Protein AF-A0A0D0E3E9-F1 (afdb_monomer_lite)

Foldseek 3Di:
DPVVVVVVVVVVVVVVVPPPPLPQLFAFDDDCDWPNWGFDDWADDPQWIKTWTDDVPDIWIFIQHSPQQQTDTPPRVRDDSDGGTGSDGHHHDDD

Secondary structure (DSSP, 8-state):
--HHHHHHHHHHHHHTTS--------EEPPPSEETTEEEEEEEEETTEEEEEEEETTEEEEEEEETTT--B--TTTTTS-S---EES-PPPPP--

pLDDT: mean 73.55, std 14.86, range [45.38, 93.12]

Organism: NCBI:txid930991

Sequence (95 aa):
MKTFLTLLAFVTSLSAYTFVGVHAASCAICPLTTANIKLVSKCTSHGITTCMYKKTGLTFFCSYDNTNGWGKSPLFNLCETNVSTGTQCAPACLG

Structure (mmCIF, N/CA/C/O backbone):
data_AF-A0A0D0E3E9-F1
#
_entry.id   AF-A0A0D0E3E9-F1
#
loop_
_atom_site.group_PDB
_atom_site.id
_atom_site.type_symbol
_atom_site.label_atom_id
_atom_site.label_alt_id
_atom_site.label_comp_id
_atom_site.label_asym_id
_atom_site.label_entity_id
_atom_site.label_seq_id
_atom_site.pdbx_PDB_ins_code
_atom_site.Cartn_x
_atom_site.Cartn_y
_atom_site.Cartn_z
_atom_site.occupancy
_atom_site.B_iso_or_equiv
_atom_site.auth_seq_id
_atom_site.auth_comp_id
_atom_site.auth_asym_id
_atom_site.auth_atom_id
_atom_site.pdbx_PDB_model_num
ATOM 1 N N . MET A 1 1 ? 26.680 -33.074 -38.085 1.00 52.88 1 MET A N 1
ATOM 2 C CA . MET A 1 1 ? 26.368 -31.687 -37.667 1.00 52.88 1 MET A CA 1
ATOM 3 C C . MET A 1 1 ? 24.861 -31.535 -37.399 1.00 52.88 1 MET A C 1
ATOM 5 O O . MET A 1 1 ? 24.177 -30.866 -38.155 1.00 52.88 1 MET A O 1
ATOM 9 N N . LYS A 1 2 ? 24.302 -32.212 -36.381 1.00 56.41 2 LYS A N 1
ATOM 10 C CA . LYS A 1 2 ? 22.833 -32.251 -36.150 1.00 56.41 2 LYS A CA 1
ATOM 11 C C . LYS A 1 2 ? 22.417 -31.951 -34.702 1.00 56.41 2 LYS A C 1
ATOM 13 O O . LYS A 1 2 ? 21.265 -31.637 -34.453 1.00 56.41 2 LYS A O 1
ATOM 18 N N . THR A 1 3 ? 23.365 -31.967 -33.767 1.00 56.53 3 THR A N 1
ATOM 19 C CA . THR A 1 3 ? 23.154 -31.678 -32.339 1.00 56.53 3 THR A CA 1
ATOM 20 C C . THR A 1 3 ? 23.115 -30.182 -32.014 1.00 56.53 3 THR A C 1
ATOM 22 O O . THR A 1 3 ? 22.512 -29.788 -31.023 1.00 56.53 3 THR A O 1
ATOM 25 N N . PHE A 1 4 ? 23.707 -29.335 -32.863 1.00 58.19 4 PHE A N 1
ATOM 26 C CA . PHE A 1 4 ? 23.739 -27.882 -32.658 1.00 58.19 4 PHE A CA 1
ATOM 27 C C . PHE A 1 4 ? 22.369 -27.213 -32.829 1.00 58.19 4 PHE A C 1
ATOM 29 O O . PHE A 1 4 ? 22.053 -26.277 -32.101 1.00 58.19 4 PHE A O 1
ATOM 36 N N . LEU A 1 5 ? 21.535 -27.709 -33.750 1.00 56.88 5 LEU A N 1
ATOM 37 C CA . LEU A 1 5 ? 20.218 -27.122 -34.026 1.00 56.88 5 LEU A CA 1
ATOM 38 C C . LEU A 1 5 ? 19.230 -27.339 -32.871 1.00 56.88 5 LEU A C 1
ATOM 40 O O . LEU A 1 5 ? 18.452 -26.444 -32.552 1.00 56.88 5 LEU A O 1
ATOM 44 N N . THR A 1 6 ? 19.295 -28.491 -32.202 1.00 60.47 6 THR A N 1
ATOM 45 C CA . THR A 1 6 ? 18.413 -28.804 -31.068 1.00 60.47 6 THR A CA 1
ATOM 46 C C . THR A 1 6 ? 18.727 -27.944 -29.846 1.00 60.47 6 THR A C 1
ATOM 48 O O . THR A 1 6 ? 17.819 -27.508 -29.143 1.00 60.47 6 THR A O 1
ATOM 51 N N . LEU A 1 7 ? 20.011 -27.658 -29.611 1.00 59.00 7 LEU A N 1
ATOM 52 C CA . LEU A 1 7 ? 20.450 -26.831 -28.486 1.00 59.00 7 LEU A CA 1
ATOM 53 C C . LEU A 1 7 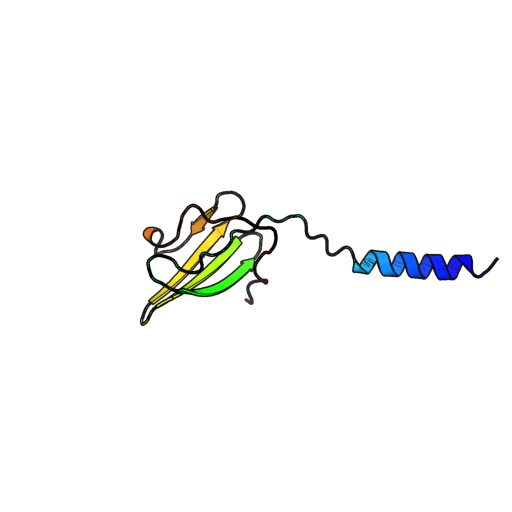? 20.023 -25.368 -28.680 1.00 59.00 7 LEU A C 1
ATOM 55 O O . LEU A 1 7 ? 19.549 -24.734 -27.741 1.00 59.00 7 LEU A O 1
ATOM 59 N N . LEU A 1 8 ? 20.089 -24.864 -29.916 1.00 58.75 8 LEU A N 1
ATOM 60 C CA . LEU A 1 8 ? 19.633 -23.515 -30.257 1.00 58.75 8 LEU A CA 1
ATOM 61 C C . LEU A 1 8 ? 18.122 -23.334 -30.036 1.00 58.75 8 LEU A C 1
ATOM 63 O O . LEU A 1 8 ? 17.718 -22.322 -29.473 1.00 58.75 8 LEU A O 1
ATOM 67 N N . ALA A 1 9 ? 17.303 -24.331 -30.392 1.00 59.28 9 ALA A N 1
ATOM 68 C CA . ALA A 1 9 ? 15.855 -24.299 -30.154 1.00 59.28 9 ALA A CA 1
ATOM 69 C C . ALA A 1 9 ? 15.487 -24.304 -28.657 1.00 59.28 9 ALA A C 1
ATOM 71 O O . ALA A 1 9 ? 14.505 -23.688 -28.245 1.00 59.28 9 ALA A O 1
ATOM 72 N N . PHE A 1 10 ? 16.287 -24.971 -27.821 1.00 58.00 10 PHE A N 1
ATOM 73 C CA . PHE A 1 10 ? 16.075 -24.970 -26.374 1.00 58.00 10 PHE A CA 1
ATOM 74 C C . PHE A 1 10 ? 16.415 -23.607 -25.748 1.00 58.00 10 PHE A C 1
ATOM 76 O O . PHE A 1 10 ? 15.674 -23.111 -24.901 1.00 58.00 10 PHE A O 1
ATOM 83 N N . VAL A 1 11 ? 17.490 -22.952 -26.206 1.00 59.91 11 VAL A N 1
ATOM 84 C CA . VAL A 1 11 ? 17.898 -21.624 -25.709 1.00 59.91 11 VAL A CA 1
ATOM 85 C C . VAL A 1 11 ? 16.916 -20.528 -26.143 1.00 59.91 11 VAL A C 1
ATOM 87 O O . VAL A 1 11 ? 16.606 -19.644 -25.340 1.00 59.91 11 VAL A O 1
ATOM 90 N N . THR A 1 12 ? 16.369 -20.596 -27.363 1.00 58.41 12 THR A N 1
ATOM 91 C CA . THR A 1 12 ? 15.337 -19.646 -27.821 1.00 58.41 12 THR A CA 1
ATOM 92 C C . THR A 1 12 ? 13.997 -19.846 -27.109 1.00 58.41 12 THR A C 1
ATOM 94 O O . THR A 1 12 ? 13.316 -18.866 -26.819 1.00 58.41 12 THR A O 1
ATOM 97 N N . SER A 1 13 ? 13.635 -21.081 -26.739 1.00 55.94 13 SER A N 1
ATOM 98 C CA . SER A 1 13 ? 12.445 -21.327 -25.910 1.00 55.94 13 SER A CA 1
ATOM 99 C C . SER A 1 13 ? 12.610 -20.828 -24.469 1.00 55.94 13 SER A C 1
ATOM 101 O O . SER A 1 13 ? 11.629 -20.404 -23.860 1.00 55.94 13 SER A O 1
ATOM 103 N N . LEU A 1 14 ? 13.824 -20.872 -23.907 1.00 52.22 14 LEU A N 1
ATOM 104 C CA . LEU A 1 14 ? 14.079 -20.449 -22.524 1.00 52.22 14 LEU A CA 1
ATOM 105 C C . LEU A 1 14 ? 14.106 -18.918 -22.373 1.00 52.22 14 LEU A C 1
ATOM 107 O O . LEU A 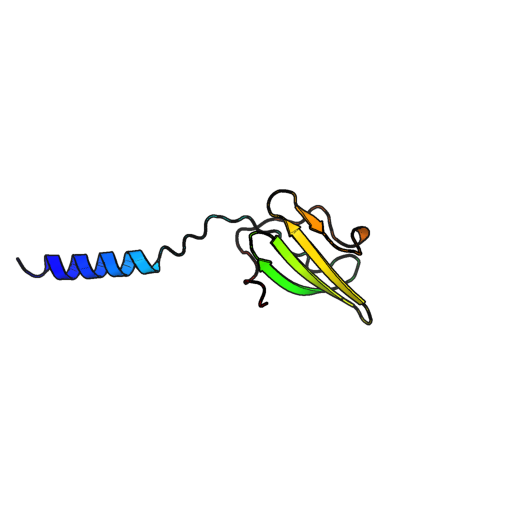1 14 ? 13.687 -18.389 -21.347 1.00 52.22 14 LEU A O 1
ATOM 111 N N . SER A 1 15 ? 14.538 -18.201 -23.413 1.00 53.94 15 SER A N 1
ATOM 112 C CA . SER A 1 15 ? 14.577 -16.729 -23.425 1.00 53.94 15 SER A CA 1
ATOM 113 C C . SER A 1 15 ? 13.193 -16.078 -23.547 1.00 53.94 15 SER A C 1
ATOM 115 O O . SER A 1 15 ? 13.038 -14.911 -23.195 1.00 53.94 15 SER A O 1
ATOM 117 N N . ALA A 1 16 ? 12.165 -16.832 -23.951 1.00 50.16 16 ALA A N 1
ATOM 118 C CA . ALA A 1 16 ? 10.776 -16.373 -23.917 1.00 50.16 16 ALA A CA 1
ATOM 119 C C . ALA A 1 16 ? 10.146 -16.434 -22.509 1.00 50.16 16 ALA A C 1
ATOM 121 O O . ALA A 1 16 ? 9.202 -15.699 -22.232 1.00 50.16 16 ALA A O 1
ATOM 122 N N . TYR A 1 17 ? 10.670 -17.268 -21.602 1.00 48.25 17 TYR A N 1
ATOM 123 C CA . TYR A 1 17 ? 10.109 -17.442 -20.253 1.00 48.25 17 TYR A CA 1
ATOM 124 C C . TYR A 1 17 ? 10.704 -16.510 -19.192 1.00 48.25 17 TYR A C 1
ATOM 126 O O . TYR A 1 17 ? 10.156 -16.402 -18.097 1.00 48.25 17 TYR A O 1
ATOM 134 N N . THR A 1 18 ? 11.794 -15.807 -19.500 1.00 51.25 18 THR A N 1
ATOM 135 C CA . THR A 1 18 ? 12.447 -14.873 -18.567 1.00 51.25 18 THR A CA 1
ATOM 136 C C . THR A 1 18 ? 12.215 -13.403 -18.909 1.00 51.25 18 THR A C 1
ATOM 138 O O . THR A 1 18 ? 12.695 -12.533 -18.189 1.00 51.25 18 THR A O 1
ATOM 141 N N . PHE A 1 19 ? 11.447 -13.107 -19.962 1.00 46.91 19 PHE A N 1
ATOM 142 C CA . PHE A 1 19 ? 11.101 -11.740 -20.358 1.00 46.91 19 PHE A CA 1
ATOM 143 C C . PHE A 1 19 ? 9.660 -11.364 -19.985 1.00 46.91 19 PHE A C 1
ATOM 145 O O . PHE A 1 19 ? 8.981 -10.636 -20.702 1.00 46.91 19 PHE A O 1
ATOM 152 N N . VAL A 1 20 ? 9.200 -11.774 -18.800 1.00 49.84 20 VAL A N 1
ATOM 153 C CA . VAL A 1 20 ? 8.335 -10.874 -18.023 1.00 49.84 20 VAL A CA 1
ATOM 154 C C . VAL A 1 20 ? 9.230 -9.747 -17.531 1.00 49.84 20 VAL A C 1
ATOM 156 O O . VAL A 1 20 ? 9.758 -9.771 -16.422 1.00 49.84 20 VAL A O 1
ATOM 159 N N . GLY A 1 21 ? 9.462 -8.795 -18.436 1.00 45.38 21 GLY A N 1
ATOM 160 C CA . GLY A 1 21 ? 10.089 -7.520 -18.156 1.00 45.38 21 GLY A CA 1
ATOM 161 C C . GLY A 1 21 ? 9.300 -6.821 -17.063 1.00 45.38 21 GLY A C 1
ATOM 162 O O . GLY A 1 21 ? 8.400 -6.029 -17.331 1.00 45.38 21 GLY A O 1
ATOM 163 N N . VAL A 1 22 ? 9.671 -7.101 -15.818 1.00 51.78 22 VAL A N 1
ATOM 164 C CA . VAL A 1 22 ? 9.514 -6.177 -14.709 1.00 51.78 22 VAL A CA 1
ATOM 165 C C . VAL A 1 22 ? 10.422 -4.998 -15.030 1.00 51.78 22 VAL A C 1
ATOM 167 O O . VAL A 1 22 ? 11.524 -4.847 -14.512 1.00 51.78 22 VAL A O 1
ATOM 170 N N . HIS A 1 23 ? 9.956 -4.144 -15.946 1.00 48.50 23 HIS A N 1
ATOM 171 C CA . HIS A 1 23 ? 10.299 -2.734 -15.888 1.00 48.50 23 HIS A CA 1
ATOM 172 C C . HIS A 1 23 ? 10.228 -2.378 -14.404 1.00 48.50 23 HIS A C 1
ATOM 174 O O . HIS A 1 23 ? 9.231 -2.728 -13.770 1.00 48.50 23 HIS A O 1
ATOM 180 N N . ALA A 1 24 ? 11.303 -1.823 -13.844 1.00 50.84 24 ALA A N 1
ATOM 181 C CA . ALA A 1 24 ? 11.415 -1.471 -12.435 1.00 50.84 24 ALA A CA 1
ATOM 182 C C . ALA A 1 24 ? 10.367 -0.402 -12.081 1.00 50.84 24 ALA A C 1
ATOM 184 O O . ALA A 1 24 ? 10.672 0.775 -11.920 1.00 50.84 24 ALA A O 1
ATOM 185 N N . ALA A 1 25 ? 9.100 -0.802 -12.047 1.00 63.22 25 ALA A N 1
ATOM 186 C CA . ALA A 1 25 ? 7.979 0.022 -11.691 1.00 63.22 25 ALA A CA 1
ATOM 187 C C . ALA A 1 25 ? 8.099 0.204 -10.188 1.00 63.22 25 ALA A C 1
ATOM 189 O O . ALA A 1 25 ? 7.787 -0.690 -9.405 1.00 63.22 25 ALA A O 1
ATOM 190 N N . SER A 1 26 ? 8.641 1.350 -9.793 1.00 76.44 26 SER A N 1
ATOM 191 C CA . SER A 1 26 ? 8.569 1.795 -8.414 1.00 76.44 26 SER A CA 1
ATOM 192 C C . SER A 1 26 ? 7.096 1.976 -8.074 1.00 76.44 26 SER A C 1
ATOM 194 O O . SER A 1 26 ? 6.429 2.860 -8.607 1.00 76.44 26 SER A O 1
ATOM 196 N N . CYS A 1 27 ? 6.580 1.109 -7.216 1.00 82.38 27 CYS A N 1
ATOM 197 C CA . CYS A 1 27 ? 5.217 1.166 -6.721 1.00 82.38 27 CYS A CA 1
ATOM 198 C C . CYS A 1 27 ? 5.212 1.728 -5.310 1.00 82.38 27 CYS A C 1
ATOM 200 O O . CYS A 1 27 ? 6.103 1.441 -4.509 1.00 82.38 27 CYS A O 1
ATOM 202 N N . ALA A 1 28 ? 4.187 2.508 -4.993 1.00 85.12 28 ALA A N 1
ATOM 203 C CA . ALA A 1 28 ? 3.934 2.928 -3.628 1.00 85.12 28 ALA A CA 1
ATOM 204 C C . ALA A 1 28 ? 3.686 1.710 -2.723 1.00 85.12 28 ALA A C 1
ATOM 206 O O . ALA A 1 28 ? 2.925 0.802 -3.053 1.00 85.12 28 ALA A O 1
ATOM 207 N N . ILE A 1 29 ? 4.329 1.692 -1.563 1.00 86.62 29 ILE A N 1
ATOM 208 C CA . ILE A 1 29 ? 4.147 0.684 -0.527 1.00 86.62 29 ILE A CA 1
ATOM 209 C C . ILE A 1 29 ? 3.066 1.200 0.414 1.00 86.62 29 ILE A C 1
ATOM 211 O O . ILE A 1 29 ? 3.242 2.222 1.066 1.00 86.62 29 ILE A O 1
ATOM 215 N N . CYS A 1 30 ? 1.958 0.470 0.516 1.00 87.62 30 CYS A N 1
ATOM 216 C CA . CYS A 1 30 ? 0.916 0.776 1.490 1.00 87.62 30 CYS A CA 1
ATOM 217 C C . CYS A 1 30 ? 1.457 0.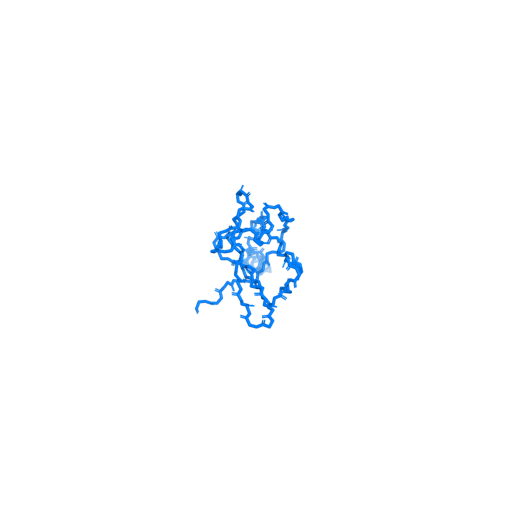667 2.925 1.00 87.62 30 CYS A C 1
ATOM 219 O O . CYS A 1 30 ? 1.917 -0.422 3.298 1.00 87.62 30 CYS A O 1
ATOM 221 N N . PRO A 1 31 ? 1.348 1.724 3.748 1.00 87.19 31 PRO A N 1
ATOM 222 C CA . PRO A 1 31 ? 1.550 1.613 5.185 1.00 87.19 31 PRO A CA 1
ATOM 223 C C . PRO A 1 31 ? 0.708 0.486 5.794 1.00 87.19 31 PRO A C 1
ATOM 225 O O . PRO A 1 31 ? -0.432 0.245 5.398 1.00 87.19 31 PRO A O 1
ATOM 228 N N . LEU A 1 32 ? 1.251 -0.209 6.797 1.00 90.38 32 LEU A N 1
ATOM 229 C CA . LEU A 1 32 ? 0.493 -1.231 7.536 1.00 90.38 32 LEU A CA 1
ATOM 230 C C . LEU A 1 32 ? -0.681 -0.618 8.309 1.00 90.38 32 LEU A C 1
ATOM 232 O O . LEU A 1 32 ? -1.706 -1.268 8.538 1.00 90.38 32 LEU A O 1
ATOM 236 N N . THR A 1 33 ? -0.519 0.638 8.714 1.00 87.69 33 THR A N 1
ATOM 237 C CA . THR A 1 33 ? -1.513 1.408 9.444 1.00 87.69 33 THR A CA 1
ATOM 238 C C . THR A 1 33 ? -1.504 2.848 8.985 1.00 87.69 33 THR A C 1
ATOM 240 O O . THR A 1 33 ? -0.443 3.435 8.810 1.00 87.69 33 THR A O 1
ATOM 243 N N . THR A 1 34 ? -2.687 3.433 8.899 1.00 85.06 34 THR A N 1
ATOM 244 C CA . THR A 1 34 ? -2.879 4.831 8.537 1.00 85.06 34 THR A CA 1
ATOM 245 C C . THR A 1 34 ? -3.977 5.396 9.430 1.00 85.06 34 THR A C 1
ATOM 247 O O . THR A 1 34 ? -5.047 4.799 9.535 1.00 85.06 34 THR A O 1
ATOM 250 N N . ALA A 1 35 ? -3.702 6.489 10.148 1.00 83.44 35 ALA A N 1
ATOM 251 C CA . ALA A 1 35 ? -4.638 7.105 11.099 1.00 83.44 35 ALA A CA 1
ATOM 252 C C . ALA A 1 35 ? -5.294 6.115 12.099 1.00 83.44 35 ALA A C 1
ATOM 254 O O . ALA A 1 35 ? -6.488 6.191 12.391 1.00 83.44 35 ALA A O 1
ATOM 255 N N . ASN A 1 36 ? -4.516 5.167 12.640 1.00 85.62 36 ASN A N 1
ATOM 256 C CA . ASN A 1 36 ? -4.993 4.085 13.521 1.00 85.62 36 ASN A CA 1
ATOM 257 C C . ASN A 1 36 ? -5.992 3.111 12.864 1.00 85.62 36 ASN A C 1
ATOM 259 O O . ASN A 1 36 ? -6.835 2.514 13.544 1.00 85.62 36 ASN A O 1
ATOM 263 N N . ILE A 1 37 ? -5.917 2.955 11.543 1.00 88.25 37 ILE A N 1
ATOM 264 C CA . ILE A 1 37 ? -6.725 2.024 10.757 1.00 88.25 37 ILE A CA 1
ATOM 265 C C . ILE A 1 37 ? -5.784 1.051 10.049 1.00 88.25 37 ILE A C 1
ATOM 267 O O . ILE A 1 37 ? -4.759 1.458 9.508 1.00 88.25 37 ILE A O 1
ATOM 271 N N . LYS A 1 38 ? -6.108 -0.245 10.087 1.00 91.62 38 LYS A N 1
ATOM 272 C CA . LYS A 1 38 ? -5.244 -1.306 9.558 1.00 91.62 38 LYS A CA 1
ATOM 273 C C . LYS A 1 38 ? -5.462 -1.508 8.065 1.00 91.62 38 LYS A C 1
ATOM 275 O O . LYS A 1 38 ? -6.603 -1.486 7.595 1.00 91.62 38 LYS A O 1
ATOM 280 N N . LEU A 1 39 ? -4.366 -1.749 7.352 1.00 91.94 39 LEU A N 1
ATOM 281 C CA . LEU A 1 39 ? -4.393 -2.225 5.977 1.00 91.94 39 LEU A CA 1
ATOM 282 C C . LEU A 1 39 ? -5.031 -3.617 5.943 1.00 91.94 39 LEU A C 1
ATOM 284 O O . LEU A 1 39 ? -4.645 -4.506 6.700 1.00 91.94 39 LEU A O 1
ATOM 288 N N . VAL A 1 40 ? -6.004 -3.801 5.059 1.00 93.12 40 VAL A N 1
ATOM 289 C CA . VAL A 1 40 ? -6.680 -5.090 4.847 1.00 93.12 40 VAL A CA 1
ATOM 290 C C . VAL A 1 40 ? -6.437 -5.659 3.460 1.00 93.12 40 VAL A C 1
ATOM 292 O O . VAL A 1 40 ? -6.463 -6.873 3.295 1.00 93.12 40 VAL A O 1
ATOM 295 N N . SER A 1 41 ? -6.194 -4.809 2.463 1.00 91.25 41 SER A N 1
ATOM 296 C CA . SER A 1 41 ? -5.841 -5.249 1.116 1.00 91.25 41 SER A CA 1
ATOM 297 C C . SER A 1 41 ? -5.034 -4.181 0.393 1.00 91.25 41 SER A C 1
ATOM 299 O O . SER A 1 41 ? -5.121 -2.997 0.719 1.00 91.25 41 SER A O 1
ATOM 301 N N . LYS A 1 42 ? -4.256 -4.608 -0.597 1.00 90.50 42 LYS A N 1
ATOM 302 C CA . LYS A 1 42 ? -3.521 -3.734 -1.505 1.00 90.50 42 LYS A CA 1
ATOM 303 C C . LYS A 1 42 ? -3.470 -4.346 -2.898 1.00 90.50 42 LYS A C 1
ATOM 305 O O . LYS A 1 42 ? -3.328 -5.561 -3.024 1.00 90.50 42 LYS A O 1
ATOM 310 N N . CYS A 1 43 ? -3.547 -3.508 -3.920 1.00 90.19 43 CYS A N 1
ATOM 311 C CA . CYS A 1 43 ? -3.388 -3.920 -5.310 1.00 90.19 43 CYS A CA 1
ATOM 312 C C . CYS A 1 43 ? -2.784 -2.788 -6.143 1.00 90.19 43 CYS A C 1
ATOM 314 O O . CYS A 1 43 ? -2.917 -1.620 -5.784 1.00 90.19 43 CYS A O 1
ATOM 316 N N . THR A 1 44 ? -2.116 -3.119 -7.244 1.00 87.50 44 THR A N 1
ATOM 317 C CA . THR A 1 44 ? -1.520 -2.137 -8.155 1.00 87.50 44 THR A CA 1
ATOM 318 C C . THR A 1 44 ? -2.092 -2.323 -9.554 1.00 87.50 44 THR A C 1
ATOM 320 O O . THR A 1 44 ? -2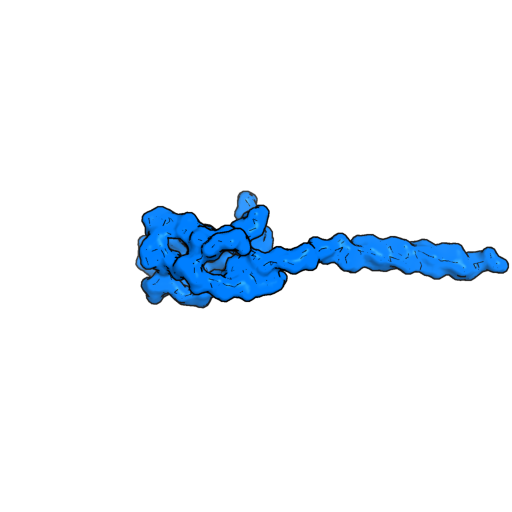.042 -3.414 -10.105 1.00 87.50 44 THR A O 1
ATOM 323 N N . SER A 1 45 ? -2.625 -1.262 -10.155 1.00 84.69 45 SER A N 1
ATOM 324 C CA . SER A 1 45 ? -3.156 -1.279 -11.521 1.00 84.69 45 SER A CA 1
ATOM 325 C C . SER A 1 45 ? -2.710 -0.028 -12.268 1.00 84.69 45 SER A C 1
ATOM 327 O O . SER A 1 45 ? -2.812 1.072 -11.734 1.00 84.69 45 SER A O 1
ATOM 329 N N . HIS A 1 46 ? -2.172 -0.190 -13.480 1.00 81.69 46 HIS A N 1
ATOM 330 C CA . HIS A 1 46 ? -1.658 0.915 -14.306 1.00 81.69 46 HIS A CA 1
ATOM 331 C C . HIS A 1 46 ? -0.693 1.874 -13.568 1.00 81.69 46 HIS A C 1
ATOM 333 O O . HIS A 1 46 ? -0.727 3.079 -13.783 1.00 81.69 46 HIS A O 1
ATOM 339 N N . GLY A 1 47 ? 0.161 1.354 -12.675 1.00 79.06 47 GLY A N 1
ATOM 340 C CA . GLY A 1 47 ? 1.102 2.170 -11.886 1.00 79.06 47 GLY A CA 1
ATOM 341 C C . GLY A 1 47 ? 0.494 2.853 -10.654 1.00 79.06 47 GLY A C 1
ATOM 342 O O . GLY A 1 47 ? 1.226 3.439 -9.858 1.00 79.06 47 GLY A O 1
ATOM 343 N N . ILE A 1 48 ? -0.816 2.714 -10.440 1.00 84.12 48 ILE A N 1
ATOM 344 C CA . ILE A 1 48 ? -1.524 3.228 -9.269 1.00 84.12 48 ILE A CA 1
ATOM 345 C C . ILE A 1 48 ? -1.658 2.104 -8.247 1.00 84.12 48 ILE A C 1
ATOM 347 O O . ILE A 1 48 ? -2.258 1.063 -8.520 1.00 84.12 48 ILE A O 1
ATOM 351 N N . THR A 1 49 ? -1.124 2.311 -7.048 1.00 87.6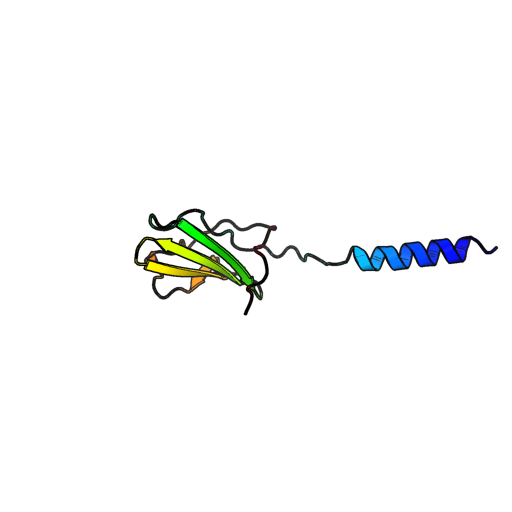9 49 THR A N 1
ATOM 352 C CA . THR A 1 49 ? -1.291 1.378 -5.930 1.00 87.69 49 THR A CA 1
ATOM 353 C C . THR A 1 49 ? -2.455 1.805 -5.053 1.00 87.69 49 THR A C 1
ATOM 355 O O . THR A 1 49 ? -2.432 2.874 -4.455 1.00 87.69 49 THR A O 1
ATOM 358 N N . THR A 1 50 ? -3.466 0.953 -4.949 1.00 88.88 50 THR A N 1
ATOM 359 C CA . THR A 1 50 ? -4.629 1.156 -4.086 1.00 88.88 50 THR A CA 1
ATOM 360 C C . THR A 1 50 ? -4.460 0.368 -2.794 1.00 88.88 50 THR A C 1
ATOM 362 O O . THR A 1 50 ? -4.230 -0.840 -2.814 1.00 88.88 50 THR A O 1
ATOM 365 N N . CYS A 1 51 ? -4.611 1.051 -1.666 1.00 89.12 51 CYS A N 1
ATOM 366 C CA . CYS A 1 51 ? -4.519 0.514 -0.316 1.00 89.12 51 CYS A CA 1
ATOM 367 C C . CYS A 1 51 ? -5.896 0.598 0.346 1.00 89.12 51 CYS A C 1
ATOM 369 O O . CYS A 1 51 ? -6.430 1.693 0.515 1.00 89.12 51 CYS A O 1
ATOM 371 N N . MET A 1 52 ? -6.473 -0.539 0.725 1.00 90.75 52 MET A N 1
ATOM 372 C CA . MET A 1 52 ? -7.746 -0.605 1.439 1.00 90.75 52 MET A CA 1
ATOM 373 C C . MET A 1 52 ? -7.490 -0.706 2.939 1.00 90.75 52 MET A C 1
ATOM 375 O O . MET A 1 52 ? -6.845 -1.646 3.408 1.00 90.75 52 MET A O 1
ATOM 379 N N . TYR A 1 53 ? -8.057 0.230 3.688 1.00 90.25 53 TYR A N 1
ATOM 380 C CA . TYR A 1 53 ? -7.962 0.317 5.136 1.00 90.25 53 TYR A CA 1
ATOM 381 C C . TYR A 1 53 ? -9.336 0.080 5.755 1.00 90.25 53 TYR A C 1
ATOM 383 O O . TYR A 1 53 ? -10.337 0.636 5.295 1.00 90.25 53 TYR A O 1
ATOM 391 N N . LYS A 1 54 ? -9.395 -0.738 6.811 1.00 90.50 54 LYS A N 1
ATOM 392 C CA . LYS A 1 54 ? -10.654 -1.067 7.491 1.00 90.50 54 LYS A CA 1
ATOM 393 C C . LYS A 1 54 ? -10.516 -0.979 9.007 1.00 90.50 54 LYS A C 1
ATOM 395 O O . LYS A 1 54 ? -9.619 -1.566 9.611 1.00 90.50 54 LYS A O 1
ATOM 400 N N . LYS A 1 55 ? -11.454 -0.260 9.619 1.00 88.50 55 LYS A N 1
ATOM 401 C CA . LYS A 1 55 ? -11.726 -0.213 11.063 1.00 88.50 55 LYS A CA 1
ATOM 402 C C . LYS A 1 55 ? -13.214 -0.485 11.261 1.00 88.50 55 LYS A C 1
ATOM 404 O O . LYS A 1 55 ? -13.996 -0.350 10.326 1.00 88.50 55 LYS A O 1
ATOM 409 N N . THR A 1 56 ? -13.620 -0.907 12.451 1.00 89.44 56 THR A N 1
ATOM 410 C CA . THR A 1 56 ? -15.030 -1.170 12.772 1.00 89.44 56 THR A CA 1
ATOM 411 C C . THR A 1 56 ? -15.924 -0.009 12.313 1.00 89.44 56 THR A C 1
ATOM 413 O O . THR A 1 56 ? -15.768 1.106 12.797 1.00 89.44 56 THR A O 1
ATOM 416 N N . GLY A 1 57 ? -16.815 -0.266 11.346 1.00 85.31 57 GLY A N 1
ATOM 417 C CA . GLY A 1 57 ? -17.736 0.733 10.783 1.00 85.31 57 GLY A CA 1
ATOM 418 C C . GLY A 1 57 ? -17.159 1.692 9.729 1.00 85.31 57 GLY A C 1
ATOM 419 O O . GLY A 1 57 ? -17.902 2.526 9.227 1.00 85.31 57 GLY A O 1
ATOM 420 N N . LEU A 1 58 ? -15.876 1.583 9.358 1.00 86.00 58 LEU A N 1
ATOM 421 C CA . LEU A 1 58 ? -15.224 2.476 8.392 1.00 86.00 58 LEU A CA 1
ATOM 422 C C . LEU A 1 58 ? -14.305 1.698 7.443 1.00 86.00 58 LEU A C 1
ATOM 424 O O . LEU A 1 58 ? -13.363 1.032 7.872 1.00 86.00 58 LEU A O 1
ATOM 428 N N . THR A 1 59 ? -14.553 1.823 6.142 1.00 86.81 59 THR A N 1
ATOM 429 C CA . THR A 1 59 ? -13.637 1.364 5.088 1.00 86.81 59 THR A CA 1
ATOM 430 C C . THR A 1 59 ? -13.297 2.548 4.202 1.00 86.81 59 THR A C 1
ATOM 432 O O . THR A 1 59 ? -14.193 3.283 3.793 1.00 86.81 59 THR A O 1
ATOM 435 N N . PHE A 1 60 ? -12.017 2.740 3.911 1.00 86.38 60 PHE A N 1
ATOM 436 C CA . PHE A 1 60 ? -11.577 3.753 2.961 1.00 86.38 60 PHE A CA 1
ATOM 437 C C . PHE A 1 60 ? -10.361 3.270 2.179 1.00 86.38 60 PHE A C 1
ATOM 439 O O . PHE A 1 60 ? -9.688 2.311 2.562 1.00 86.38 60 PHE A O 1
ATOM 446 N N . PHE A 1 61 ? -10.109 3.935 1.061 1.00 86.56 61 PHE A N 1
ATOM 447 C CA . PHE A 1 61 ? -9.097 3.549 0.091 1.00 86.56 61 PHE A CA 1
ATOM 448 C C . PHE A 1 61 ? -8.123 4.700 -0.092 1.00 86.56 61 PHE A C 1
ATOM 450 O O . PHE A 1 61 ? -8.572 5.832 -0.216 1.00 86.56 61 PHE A O 1
ATOM 457 N N . CYS A 1 62 ? -6.826 4.425 -0.141 1.00 86.62 62 CYS A N 1
ATOM 458 C CA . CYS A 1 62 ? -5.802 5.386 -0.541 1.00 86.62 62 CYS A CA 1
ATOM 459 C C . CYS A 1 62 ? -5.200 4.930 -1.866 1.00 86.62 62 CYS A C 1
ATOM 461 O O . CYS A 1 62 ? -4.708 3.809 -1.943 1.00 86.62 62 CYS A O 1
ATOM 463 N N . SER A 1 63 ? -5.243 5.778 -2.891 1.00 85.81 63 SER A N 1
ATOM 464 C CA . SER A 1 63 ? -4.708 5.452 -4.219 1.00 85.81 63 SER A CA 1
ATOM 465 C C . SER A 1 63 ? -3.463 6.275 -4.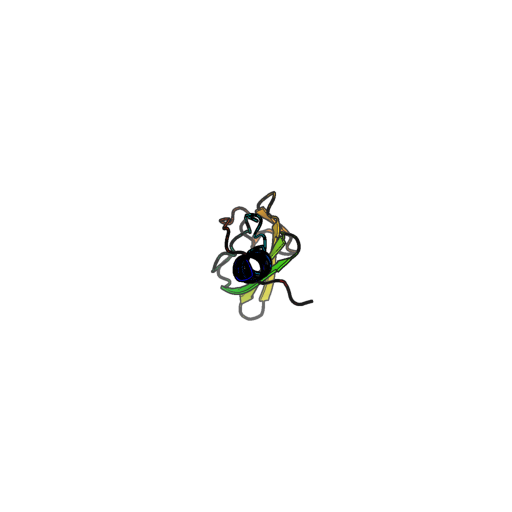482 1.00 85.81 63 SER A C 1
ATOM 467 O O . SER A 1 63 ? -3.571 7.492 -4.537 1.00 85.81 63 SER A O 1
ATOM 469 N N . TYR A 1 64 ? -2.321 5.626 -4.647 1.00 83.44 64 TYR A N 1
ATOM 470 C CA . TYR A 1 64 ? -1.009 6.239 -4.785 1.00 83.44 64 TYR A CA 1
ATOM 471 C C . TYR A 1 64 ? -0.472 6.074 -6.194 1.00 83.44 64 TYR A C 1
ATOM 473 O O . TYR A 1 64 ? -0.303 4.952 -6.667 1.00 83.44 64 TYR A O 1
ATOM 481 N N . ASP A 1 65 ? -0.167 7.191 -6.838 1.00 78.56 65 ASP A N 1
ATOM 482 C CA . ASP A 1 65 ? 0.480 7.201 -8.143 1.00 78.56 65 ASP A CA 1
ATOM 483 C C . ASP A 1 65 ? 2.011 7.132 -8.006 1.00 78.56 65 ASP A C 1
ATOM 485 O O . ASP A 1 65 ? 2.590 7.749 -7.104 1.00 78.56 65 ASP A O 1
ATOM 489 N N . ASN A 1 66 ? 2.665 6.394 -8.904 1.00 69.75 66 ASN A N 1
ATOM 490 C CA . ASN A 1 66 ? 4.117 6.216 -8.936 1.00 69.75 66 ASN A CA 1
ATOM 491 C C . ASN A 1 66 ? 4.903 7.491 -9.288 1.00 69.75 66 ASN A C 1
ATOM 493 O O . ASN A 1 66 ? 6.106 7.538 -9.037 1.00 69.75 66 ASN A O 1
ATOM 497 N N . THR A 1 67 ? 4.260 8.511 -9.860 1.00 60.06 67 THR A N 1
ATOM 498 C CA . THR A 1 67 ? 4.929 9.761 -10.244 1.00 60.06 67 THR A CA 1
ATOM 499 C C . THR A 1 67 ? 5.033 10.753 -9.097 1.00 60.06 67 THR A C 1
ATOM 501 O O . THR A 1 67 ? 6.025 11.470 -9.019 1.00 60.06 67 THR A O 1
ATOM 504 N N . ASN A 1 68 ? 4.053 10.778 -8.186 1.00 53.62 68 ASN A N 1
ATOM 505 C CA . ASN A 1 68 ? 3.948 11.866 -7.214 1.00 53.62 68 ASN A CA 1
ATOM 506 C C . ASN A 1 68 ? 3.685 11.413 -5.762 1.00 53.62 68 ASN A C 1
ATOM 508 O O . ASN A 1 68 ? 3.873 12.220 -4.858 1.00 53.62 68 ASN A O 1
ATOM 512 N N . GLY A 1 69 ? 3.247 10.174 -5.489 1.00 56.25 69 GLY A N 1
ATOM 513 C CA . GLY A 1 69 ? 2.925 9.720 -4.120 1.00 56.25 69 GLY A CA 1
ATOM 514 C C . GLY A 1 69 ? 1.592 10.241 -3.554 1.00 56.25 69 GLY A C 1
ATOM 515 O O . GLY A 1 69 ? 1.337 10.134 -2.358 1.00 56.25 69 GLY A O 1
ATOM 516 N N . TRP A 1 70 ? 0.708 10.795 -4.392 1.00 55.56 70 TRP A N 1
ATOM 517 C CA . TRP A 1 70 ? -0.515 11.463 -3.925 1.00 55.56 70 TRP A CA 1
ATOM 518 C C . TRP A 1 70 ? -1.640 10.450 -3.762 1.00 55.56 70 TRP A C 1
ATOM 520 O O . TRP A 1 70 ? -2.033 9.815 -4.736 1.00 55.56 70 TRP A O 1
ATOM 530 N N . GLY A 1 71 ? -2.174 10.355 -2.542 1.00 59.59 71 GLY A N 1
ATOM 531 C CA . GLY A 1 71 ? -3.376 9.598 -2.212 1.00 59.59 71 GLY A CA 1
ATOM 532 C C . GLY A 1 71 ? -4.637 10.264 -2.772 1.00 59.59 71 GLY A C 1
ATOM 533 O O . GLY A 1 71 ? -5.073 11.269 -2.223 1.00 59.59 71 GLY A O 1
ATOM 534 N N . LYS A 1 72 ? -5.274 9.719 -3.818 1.00 58.41 72 LYS A N 1
ATOM 535 C CA . LYS A 1 72 ? -6.654 10.101 -4.185 1.00 58.41 72 LYS A CA 1
ATOM 536 C C . LYS A 1 72 ? -7.647 9.312 -3.334 1.00 58.41 72 LYS A C 1
ATOM 538 O O . LYS A 1 72 ? -7.864 8.126 -3.586 1.00 58.41 72 LYS A O 1
ATOM 543 N N . SER A 1 73 ? -8.234 9.950 -2.325 1.00 59.03 73 SER A N 1
ATOM 544 C CA . SER A 1 73 ? -9.288 9.360 -1.496 1.00 59.03 73 SER A CA 1
ATOM 545 C C . SER A 1 73 ? -10.267 10.428 -1.017 1.00 59.03 73 SER A C 1
ATOM 547 O O . SER A 1 73 ? -9.836 11.526 -0.708 1.00 59.03 73 SER A O 1
ATOM 549 N N . PRO A 1 74 ? -11.574 10.150 -0.866 1.00 57.41 74 PRO A N 1
ATOM 550 C CA . PRO A 1 74 ? -12.512 11.120 -0.281 1.00 57.41 74 PRO A CA 1
ATOM 551 C C . PRO A 1 74 ? -12.133 11.526 1.158 1.00 57.41 74 PRO A C 1
ATOM 553 O O . PRO A 1 74 ? -12.587 12.547 1.662 1.00 57.41 74 PRO A O 1
ATOM 556 N N . LEU A 1 75 ? -11.267 10.741 1.805 1.00 64.75 75 LEU A N 1
ATOM 557 C CA . LEU A 1 75 ? -10.703 10.978 3.129 1.00 64.75 75 LEU A CA 1
ATOM 558 C C . LEU A 1 75 ? -9.218 11.350 3.012 1.00 64.75 75 LEU A C 1
ATOM 560 O O . LEU A 1 75 ? -8.374 10.752 3.679 1.00 64.75 75 LEU A O 1
ATOM 564 N N . PHE A 1 76 ? -8.912 12.326 2.149 1.00 62.25 76 PHE A N 1
ATOM 565 C CA . PHE A 1 76 ? -7.550 12.768 1.817 1.00 62.25 76 PHE A CA 1
ATOM 566 C C . PHE A 1 76 ? -6.656 12.966 3.052 1.00 62.25 76 PHE A C 1
ATOM 568 O O . PHE A 1 76 ? -5.498 12.571 3.027 1.00 62.25 76 PHE A O 1
ATOM 575 N N . ASN A 1 77 ? -7.206 13.493 4.153 1.00 70.56 77 ASN A N 1
ATOM 576 C CA . ASN A 1 77 ? -6.461 13.755 5.393 1.00 70.56 77 ASN A CA 1
ATOM 577 C C . ASN A 1 77 ? -6.034 12.496 6.163 1.00 70.56 77 ASN A C 1
ATOM 579 O O . ASN A 1 77 ? -5.235 12.599 7.090 1.00 70.56 77 ASN A O 1
ATOM 583 N N . LEU A 1 78 ? -6.597 11.327 5.847 1.00 79.06 78 LEU A N 1
ATOM 584 C CA . LEU A 1 78 ? -6.182 10.079 6.478 1.00 79.06 78 LEU A CA 1
ATOM 585 C C . LEU A 1 78 ? -5.001 9.469 5.737 1.00 79.06 78 LEU A C 1
ATOM 587 O O . LEU A 1 78 ? -4.129 8.931 6.395 1.00 79.06 78 LEU A O 1
ATOM 591 N N . CYS A 1 79 ? -4.954 9.554 4.408 1.00 82.19 79 CYS A N 1
ATOM 592 C CA . CYS A 1 79 ? -3.895 8.936 3.615 1.00 82.19 79 CYS A CA 1
ATOM 593 C C . CYS A 1 79 ? -2.565 9.672 3.790 1.00 82.19 79 CYS A C 1
ATOM 595 O O . CYS A 1 79 ? -2.497 10.889 3.639 1.00 82.19 79 CYS A O 1
ATOM 597 N N . GLU A 1 80 ? -1.489 8.932 4.048 1.00 78.75 80 GLU A N 1
ATOM 598 C CA . GLU A 1 80 ? -0.156 9.533 4.097 1.00 78.75 80 GLU A CA 1
ATOM 599 C C . GLU A 1 80 ? 0.240 10.049 2.720 1.00 78.75 80 GLU A C 1
ATOM 601 O O . GLU A 1 80 ? 0.025 9.352 1.738 1.00 78.75 80 GLU A O 1
ATOM 606 N N . THR A 1 81 ? 0.812 11.248 2.637 1.00 74.88 81 THR A N 1
ATOM 607 C CA . THR A 1 81 ? 1.249 11.862 1.370 1.00 74.88 81 THR A CA 1
ATOM 608 C C . THR A 1 81 ? 2.639 11.412 0.930 1.00 74.88 81 THR A C 1
ATOM 610 O O . THR A 1 81 ? 3.014 11.619 -0.218 1.00 74.88 81 THR A O 1
ATOM 613 N N . ASN A 1 82 ? 3.412 10.807 1.834 1.00 75.50 82 ASN A N 1
ATOM 614 C CA . ASN A 1 82 ? 4.740 10.272 1.565 1.00 75.50 82 ASN A CA 1
ATOM 615 C C . ASN A 1 82 ? 4.784 8.819 2.006 1.00 75.50 82 ASN A C 1
ATOM 617 O O . ASN A 1 82 ? 4.954 8.517 3.182 1.00 75.50 82 ASN A O 1
ATOM 621 N N . VAL A 1 83 ? 4.638 7.926 1.040 1.00 80.69 83 VAL A N 1
ATOM 622 C CA . VAL A 1 83 ? 4.766 6.491 1.260 1.00 80.69 83 VAL A CA 1
ATOM 623 C C . VAL A 1 83 ? 6.060 6.003 0.633 1.00 80.69 83 VAL A C 1
ATOM 625 O O . VAL A 1 83 ? 6.496 6.511 -0.402 1.00 80.69 83 VAL A O 1
ATOM 628 N N . SER A 1 84 ? 6.691 5.013 1.260 1.00 83.19 84 SER A N 1
ATOM 629 C CA . SER A 1 84 ? 7.873 4.378 0.684 1.00 83.19 84 SER A CA 1
ATOM 630 C C . SER A 1 84 ? 7.533 3.796 -0.685 1.00 83.19 84 SER A C 1
ATOM 632 O O . SER A 1 84 ? 6.429 3.301 -0.894 1.00 83.19 84 SER A O 1
ATOM 634 N N . THR A 1 85 ? 8.476 3.826 -1.617 1.00 83.31 85 THR A N 1
ATOM 635 C CA . THR A 1 85 ? 8.336 3.154 -2.909 1.00 83.31 85 THR A CA 1
ATOM 636 C C . THR A 1 85 ? 9.229 1.922 -2.949 1.00 83.31 85 THR A C 1
ATOM 638 O O . THR A 1 85 ? 10.264 1.859 -2.285 1.00 83.31 85 THR A O 1
ATOM 641 N N . GLY A 1 86 ? 8.809 0.904 -3.691 1.00 80.06 86 GLY A N 1
ATOM 642 C CA . GLY A 1 86 ? 9.557 -0.337 -3.827 1.00 80.06 86 GLY A CA 1
ATOM 643 C C . GLY A 1 86 ? 9.326 -1.003 -5.172 1.00 80.06 86 GLY A C 1
ATOM 644 O O . GLY A 1 86 ? 8.387 -0.682 -5.895 1.00 80.06 86 GLY A O 1
ATOM 645 N N . THR A 1 87 ? 10.188 -1.962 -5.491 1.00 79.69 87 THR A N 1
ATOM 646 C CA . THR A 1 87 ? 10.111 -2.769 -6.718 1.00 79.69 87 THR A CA 1
ATOM 647 C C . THR A 1 87 ? 9.122 -3.932 -6.603 1.00 79.69 87 THR A C 1
ATOM 649 O O . THR A 1 87 ? 8.784 -4.567 -7.597 1.00 79.69 87 THR A O 1
ATOM 652 N N . GLN A 1 88 ? 8.644 -4.218 -5.388 1.00 79.94 88 GLN A N 1
ATOM 653 C CA . GLN A 1 88 ? 7.665 -5.265 -5.103 1.00 79.94 88 GLN A CA 1
ATOM 654 C C . GLN A 1 88 ? 6.256 -4.670 -5.047 1.00 79.94 88 GLN A C 1
ATOM 656 O O . GLN A 1 88 ? 5.717 -4.378 -3.977 1.00 79.94 88 GLN A O 1
ATOM 661 N N . CYS A 1 89 ? 5.675 -4.467 -6.225 1.00 82.56 89 CYS A N 1
ATOM 662 C CA . CYS A 1 89 ? 4.306 -3.990 -6.374 1.00 82.56 89 CYS A CA 1
ATOM 663 C C . CYS A 1 89 ? 3.291 -4.996 -5.815 1.00 82.56 89 CYS A C 1
ATOM 665 O O . CYS A 1 89 ? 3.526 -6.206 -5.781 1.00 82.56 89 CYS A O 1
ATOM 667 N N . ALA A 1 90 ? 2.135 -4.489 -5.387 1.00 84.62 90 ALA A N 1
ATOM 668 C CA . ALA A 1 90 ? 1.011 -5.341 -5.031 1.00 84.62 90 ALA A CA 1
ATOM 669 C C . ALA A 1 90 ? 0.456 -6.042 -6.292 1.00 84.62 90 ALA A C 1
ATOM 671 O O . ALA A 1 90 ? 0.660 -5.548 -7.404 1.00 84.62 90 ALA A O 1
ATOM 672 N N . PRO A 1 91 ? -0.244 -7.184 -6.149 1.00 85.81 91 PRO A N 1
ATOM 673 C CA . PRO A 1 91 ? -0.871 -7.854 -7.287 1.00 85.81 91 PRO A CA 1
ATOM 674 C C . PRO A 1 91 ? -1.868 -6.936 -8.008 1.00 85.81 91 PRO A C 1
ATOM 676 O O . PRO A 1 91 ? -2.347 -5.954 -7.437 1.00 85.81 91 PRO A O 1
ATOM 679 N N . ALA A 1 92 ? -2.198 -7.273 -9.256 1.00 84.75 92 ALA A N 1
ATOM 680 C CA . ALA A 1 92 ? -3.185 -6.534 -10.037 1.00 84.75 92 ALA A CA 1
ATOM 681 C C . ALA A 1 92 ? -4.532 -6.431 -9.302 1.00 84.75 92 ALA A C 1
ATOM 683 O O . ALA A 1 92 ? -4.970 -7.386 -8.657 1.00 84.75 92 ALA A O 1
ATOM 684 N N . CYS A 1 93 ? -5.192 -5.274 -9.392 1.00 81.62 93 CYS A N 1
ATOM 685 C CA . CYS A 1 93 ? -6.547 -5.125 -8.864 1.00 81.62 93 CYS A CA 1
ATOM 686 C C . CYS A 1 93 ? -7.496 -6.012 -9.681 1.00 81.62 93 CYS A C 1
ATOM 688 O O . CYS A 1 93 ? -7.596 -5.843 -10.895 1.00 81.62 93 CYS A O 1
ATOM 690 N N . LEU A 1 94 ? -8.160 -6.963 -9.021 1.00 75.00 94 LEU A N 1
ATOM 691 C CA . LEU A 1 94 ? -9.219 -7.764 -9.633 1.00 75.00 94 LEU A CA 1
ATOM 692 C C . LEU A 1 94 ? -10.446 -6.857 -9.787 1.00 75.00 94 LEU A C 1
ATOM 694 O O . LEU A 1 94 ? -10.992 -6.401 -8.781 1.00 75.00 94 LEU A O 1
ATOM 698 N N . GLY A 1 95 ? -10.777 -6.527 -11.036 1.00 53.09 95 GLY A N 1
ATOM 699 C CA . GLY A 1 95 ? -12.001 -5.815 -11.409 1.00 53.09 95 GLY A CA 1
ATOM 700 C C . GLY A 1 95 ? -13.218 -6.722 -11.378 1.00 53.09 95 GLY A C 1
ATOM 701 O O . GLY A 1 95 ? -13.045 -7.937 -11.624 1.00 53.09 95 GLY A O 1
#

Radius of gyration: 19.96 Å; chains: 1; bounding box: 44×46×51 Å